Protein AF-A0A2X1MZR6-F1 (afdb_monomer_lite)

Sequence (92 aa):
MKEMAANTGYDISGPATNAQEAIQWTYFGYLAAVKSQNGAAMSFGRTSTFLDVYIERDLKAGKITEQEAQEMVDHLVMKLRMGSLPAYSGIR

pLDDT: mean 85.22, std 14.14, range [41.53, 98.19]

Organism: Escherichia coli (NCBI:txid562)

Foldseek 3Di:
DQVVVVVLVDGPVDDDDALLSLLVVLLVVQLVVVVVDPDPDRDSPDCPVVSCVRVVVCVVVVVDDPVVSVVSVVVSVVCVVVSDDRDDPDDD

Secondary structure (DSSP, 8-state):
-HHHHHTTT---SS---SHHHHHHHHHHHHHHHHHH---S-----S-HHHHHHHHHHHHHTTSS-HHHHHHHHHHHHHHHHHS--PPP-S--

Structure (mmCIF, N/CA/C/O backbone):
data_AF-A0A2X1MZR6-F1
#
_entry.id   AF-A0A2X1MZR6-F1
#
loop_
_atom_site.group_PDB
_atom_site.id
_atom_site.type_symbol
_atom_site.label_atom_id
_atom_site.label_alt_id
_atom_site.label_comp_id
_atom_site.label_asym_id
_atom_site.label_entity_id
_atom_site.label_seq_id
_atom_site.pdbx_PDB_ins_code
_atom_site.Cartn_x
_atom_site.Cartn_y
_atom_site.Cartn_z
_atom_site.occupancy
_atom_site.B_iso_or_equiv
_atom_site.auth_seq_id
_atom_site.auth_comp_id
_atom_site.auth_asym_id
_atom_site.auth_atom_id
_atom_site.pdbx_PDB_model_num
ATOM 1 N N . MET A 1 1 ? 9.798 -10.660 -12.068 1.00 77.62 1 MET A N 1
ATOM 2 C CA . MET A 1 1 ? 9.098 -9.949 -10.967 1.00 77.62 1 MET A CA 1
ATOM 3 C C . MET A 1 1 ? 8.811 -10.872 -9.786 1.00 77.62 1 MET A C 1
ATOM 5 O O . MET A 1 1 ? 9.260 -10.547 -8.699 1.00 77.62 1 MET A O 1
ATOM 9 N N . LYS A 1 2 ? 8.153 -12.029 -9.986 1.00 75.62 2 LYS A N 1
ATOM 10 C CA . LYS A 1 2 ? 7.889 -13.007 -8.909 1.00 75.62 2 LYS A CA 1
ATOM 11 C C . LYS A 1 2 ? 9.162 -13.486 -8.202 1.00 75.62 2 LYS A C 1
ATOM 13 O O . LYS A 1 2 ? 9.240 -13.393 -6.990 1.00 75.62 2 LYS A O 1
ATOM 18 N N . GLU A 1 3 ? 10.194 -13.866 -8.955 1.00 79.25 3 GLU A N 1
ATOM 19 C CA . GLU A 1 3 ? 11.503 -14.258 -8.394 1.00 79.25 3 GLU A CA 1
ATOM 20 C C . GLU A 1 3 ? 12.171 -13.127 -7.591 1.00 79.25 3 GLU A C 1
ATOM 22 O O . GLU A 1 3 ? 12.754 -13.359 -6.538 1.00 79.25 3 GLU A O 1
ATOM 27 N N . MET A 1 4 ? 12.034 -11.874 -8.042 1.00 80.69 4 MET A N 1
ATOM 28 C CA . MET A 1 4 ? 12.567 -10.710 -7.326 1.00 80.69 4 MET A CA 1
ATOM 29 C C . MET A 1 4 ? 11.849 -10.486 -5.990 1.00 80.69 4 MET A C 1
ATOM 31 O O . MET A 1 4 ? 12.507 -10.173 -5.003 1.00 80.69 4 MET A O 1
ATOM 35 N N . ALA A 1 5 ? 10.523 -10.632 -5.961 1.00 79.94 5 ALA A N 1
ATOM 36 C CA . ALA A 1 5 ? 9.749 -10.520 -4.729 1.00 79.94 5 ALA A CA 1
ATOM 37 C C . ALA A 1 5 ? 10.005 -11.708 -3.785 1.00 79.94 5 ALA A C 1
ATOM 39 O O . ALA A 1 5 ? 10.173 -11.506 -2.580 1.00 79.94 5 ALA A O 1
ATOM 40 N N . ALA A 1 6 ? 10.161 -12.919 -4.331 1.00 78.88 6 ALA A N 1
ATOM 41 C CA . ALA A 1 6 ? 10.503 -14.116 -3.567 1.00 78.88 6 ALA A CA 1
ATOM 42 C C . ALA A 1 6 ? 11.851 -13.966 -2.841 1.00 78.88 6 ALA A C 1
ATOM 44 O O . ALA A 1 6 ? 11.954 -14.312 -1.666 1.00 78.88 6 ALA A O 1
ATOM 45 N N . ASN A 1 7 ? 12.847 -13.332 -3.475 1.00 76.81 7 ASN A N 1
ATOM 46 C CA . ASN A 1 7 ? 14.132 -13.001 -2.837 1.00 76.81 7 ASN A CA 1
ATOM 47 C C . ASN A 1 7 ? 14.002 -12.040 -1.641 1.00 76.81 7 ASN A C 1
ATOM 49 O O . ASN A 1 7 ? 14.930 -11.911 -0.848 1.00 76.81 7 ASN A O 1
ATOM 53 N N . THR A 1 8 ? 12.866 -11.355 -1.510 1.00 71.38 8 THR A N 1
ATOM 54 C CA . THR A 1 8 ? 12.541 -10.483 -0.372 1.00 71.38 8 THR A CA 1
ATOM 55 C C . THR A 1 8 ? 11.527 -11.102 0.595 1.00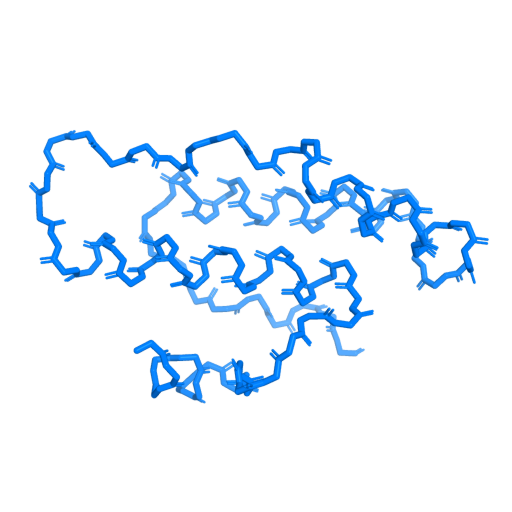 71.38 8 THR A C 1
ATOM 57 O O . THR A 1 8 ? 11.071 -10.418 1.505 1.00 71.38 8 THR A O 1
ATOM 60 N N . GLY A 1 9 ? 11.181 -12.382 0.412 1.00 81.06 9 GLY A N 1
ATOM 61 C CA . GLY A 1 9 ? 10.252 -13.123 1.268 1.00 81.06 9 GLY A CA 1
ATOM 62 C C . GLY A 1 9 ? 8.768 -12.956 0.925 1.00 81.06 9 GLY A C 1
ATOM 63 O O . GLY A 1 9 ? 7.932 -13.342 1.734 1.00 81.06 9 GLY A O 1
ATOM 64 N N . TYR A 1 10 ? 8.430 -12.401 -0.244 1.00 85.50 10 TYR A N 1
ATOM 65 C CA . TYR A 1 10 ? 7.045 -12.145 -0.654 1.00 85.50 10 TYR A CA 1
ATOM 66 C C . TYR A 1 10 ? 6.629 -13.010 -1.849 1.00 85.50 10 TYR A C 1
ATOM 68 O O . TYR A 1 10 ? 7.326 -13.042 -2.866 1.00 85.50 10 TYR A O 1
ATOM 76 N N . ASP A 1 11 ? 5.458 -13.651 -1.760 1.00 88.88 11 ASP A N 1
ATOM 77 C CA . ASP A 1 11 ? 4.807 -14.291 -2.906 1.00 88.88 11 ASP A CA 1
ATOM 78 C C . ASP A 1 11 ? 3.744 -13.367 -3.512 1.00 88.88 11 ASP A C 1
ATOM 80 O O . ASP A 1 11 ? 2.681 -13.145 -2.941 1.00 88.88 11 ASP A O 1
ATOM 84 N N . ILE A 1 12 ? 4.037 -12.848 -4.705 1.00 89.19 12 ILE A N 1
ATOM 85 C CA . ILE A 1 12 ? 3.149 -11.960 -5.469 1.00 89.19 12 ILE A CA 1
ATOM 86 C C . ILE A 1 12 ? 2.373 -12.709 -6.566 1.00 89.19 12 ILE A C 1
ATOM 88 O O . ILE A 1 12 ? 1.959 -12.117 -7.564 1.00 89.19 12 ILE A O 1
ATOM 92 N N . SER A 1 13 ? 2.252 -14.037 -6.455 1.00 90.44 13 SER A N 1
ATOM 93 C CA . SER A 1 13 ? 1.509 -14.864 -7.410 1.00 90.44 13 SER A CA 1
ATOM 94 C C . SER A 1 13 ? 0.006 -14.566 -7.408 1.00 90.44 13 SER A C 1
ATOM 96 O O . SER A 1 13 ? -0.625 -14.674 -8.463 1.00 90.44 13 SER A O 1
ATOM 98 N N . GLY A 1 14 ? -0.536 -14.159 -6.256 1.00 91.44 14 GLY A N 1
ATOM 99 C CA . GLY A 1 14 ? -1.927 -13.763 -6.057 1.00 91.44 14 GLY A CA 1
ATOM 100 C C . GLY A 1 14 ? -2.140 -12.245 -5.941 1.00 91.44 14 GLY A C 1
ATOM 101 O O . GLY A 1 14 ? -1.181 -11.475 -5.809 1.00 91.44 14 GLY A O 1
ATOM 102 N N . PRO A 1 15 ? -3.409 -11.796 -5.993 1.00 93.44 15 PRO A N 1
ATOM 103 C CA . PRO A 1 15 ? -3.755 -10.396 -5.779 1.00 93.44 15 PRO A CA 1
ATOM 104 C C . PRO A 1 15 ? -3.476 -9.973 -4.330 1.00 93.44 15 PRO A C 1
ATOM 106 O O . PRO A 1 15 ? -3.599 -10.778 -3.412 1.00 93.44 15 PRO A O 1
ATOM 109 N N . ALA A 1 16 ? -3.161 -8.691 -4.128 1.00 93.88 16 ALA A N 1
ATOM 110 C CA . ALA A 1 16 ? -3.012 -8.119 -2.794 1.00 93.88 16 ALA A CA 1
ATOM 111 C C . ALA A 1 16 ? -4.330 -8.187 -2.005 1.00 93.88 16 ALA A C 1
ATOM 113 O O . ALA A 1 16 ? -5.395 -7.800 -2.496 1.00 93.88 16 ALA A O 1
ATOM 114 N N . THR A 1 17 ? -4.242 -8.649 -0.763 1.00 95.81 17 THR A N 1
ATOM 115 C CA . THR A 1 17 ? -5.375 -8.912 0.129 1.00 95.81 17 THR A CA 1
ATOM 116 C C . THR A 1 17 ? -5.521 -7.871 1.236 1.00 95.81 17 THR A C 1
ATOM 118 O O . THR A 1 17 ? -6.619 -7.707 1.767 1.00 95.81 17 THR A O 1
ATOM 121 N N . ASN A 1 18 ? -4.470 -7.105 1.540 1.00 95.25 18 ASN A N 1
ATOM 122 C CA . ASN A 1 18 ? -4.410 -6.047 2.561 1.00 95.25 18 ASN A CA 1
ATOM 123 C C . ASN A 1 18 ? -3.691 -4.785 2.030 1.00 95.25 18 ASN A C 1
ATOM 125 O O . ASN A 1 18 ? -3.123 -4.800 0.934 1.00 95.25 18 ASN A O 1
ATOM 129 N N . ALA A 1 19 ? -3.755 -3.684 2.782 1.00 95.75 19 ALA A N 1
ATOM 130 C CA . ALA A 1 19 ? -3.129 -2.407 2.438 1.00 95.75 19 ALA A CA 1
ATOM 131 C C . ALA A 1 19 ? -1.607 -2.526 2.275 1.00 95.75 19 ALA A C 1
ATOM 133 O O . ALA A 1 19 ? -1.045 -2.011 1.305 1.00 95.75 19 ALA A O 1
ATOM 134 N N . GLN A 1 20 ? -0.951 -3.276 3.162 1.00 94.31 20 GLN A N 1
ATOM 135 C CA . GLN A 1 20 ? 0.492 -3.508 3.114 1.00 94.31 20 GLN A CA 1
ATOM 136 C C . GLN A 1 20 ? 0.909 -4.231 1.825 1.00 94.31 20 GLN A C 1
ATOM 138 O O . GLN A 1 20 ? 1.832 -3.793 1.137 1.00 94.31 20 GLN A O 1
ATOM 143 N N . GLU A 1 21 ? 0.207 -5.302 1.455 1.00 94.88 21 GLU A N 1
ATOM 144 C CA . GLU A 1 21 ? 0.428 -6.039 0.210 1.00 94.88 21 GLU A CA 1
ATOM 145 C C . GLU A 1 21 ? 0.160 -5.159 -1.010 1.00 94.88 21 GLU A C 1
ATOM 147 O O . GLU A 1 21 ? 0.951 -5.170 -1.948 1.00 94.88 21 GLU A O 1
ATOM 152 N N . ALA A 1 22 ? -0.902 -4.348 -1.002 1.00 96.19 22 ALA A N 1
ATOM 153 C CA . ALA A 1 22 ? -1.223 -3.469 -2.126 1.00 96.19 22 ALA A CA 1
ATOM 154 C C . ALA A 1 22 ? -0.102 -2.451 -2.381 1.00 96.19 22 ALA A C 1
ATOM 156 O O . ALA A 1 22 ? 0.349 -2.279 -3.520 1.00 96.19 22 ALA A O 1
ATOM 157 N N . ILE A 1 23 ? 0.407 -1.832 -1.313 1.00 94.75 23 ILE A N 1
ATOM 158 C CA . ILE A 1 23 ? 1.545 -0.908 -1.358 1.00 94.75 23 ILE A CA 1
ATOM 159 C C . ILE A 1 23 ? 2.805 -1.634 -1.848 1.00 94.75 23 ILE A C 1
ATOM 161 O O . ILE A 1 23 ? 3.477 -1.180 -2.781 1.00 94.75 23 ILE A O 1
ATOM 165 N N . GLN A 1 24 ? 3.115 -2.790 -1.262 1.00 92.25 24 GLN A N 1
ATOM 166 C CA . GLN A 1 24 ? 4.337 -3.532 -1.552 1.00 92.25 24 GLN A CA 1
ATOM 167 C C . GLN A 1 24 ? 4.332 -4.132 -2.973 1.00 92.25 24 GLN A C 1
ATOM 169 O O . GLN A 1 24 ? 5.374 -4.141 -3.633 1.00 92.25 24 GLN A O 1
ATOM 174 N N . TRP A 1 25 ? 3.183 -4.583 -3.489 1.00 93.25 25 TRP A N 1
ATOM 175 C CA . TRP A 1 25 ? 3.067 -5.183 -4.825 1.00 93.25 25 TRP A CA 1
ATOM 176 C C . TRP A 1 25 ? 3.197 -4.105 -5.893 1.00 93.25 25 TRP A C 1
ATOM 178 O O . TRP A 1 25 ? 3.923 -4.283 -6.873 1.00 93.25 25 TRP A O 1
ATOM 188 N N . THR A 1 26 ? 2.563 -2.953 -5.660 1.00 93.38 26 THR A N 1
ATOM 189 C CA . THR A 1 26 ? 2.694 -1.777 -6.527 1.00 93.38 26 THR A CA 1
ATOM 190 C C . THR A 1 26 ? 4.154 -1.326 -6.603 1.00 93.38 26 THR A C 1
ATOM 192 O O . THR A 1 26 ? 4.682 -1.094 -7.693 1.00 93.38 26 THR A O 1
ATOM 195 N N . TYR A 1 27 ? 4.854 -1.290 -5.463 1.00 91.94 27 TYR A N 1
ATOM 196 C CA . TYR A 1 27 ? 6.282 -0.984 -5.437 1.00 91.94 27 TYR A CA 1
ATOM 197 C C . TYR A 1 27 ? 7.131 -2.026 -6.180 1.00 91.94 27 TYR A C 1
ATOM 199 O O . TYR A 1 27 ? 8.044 -1.642 -6.907 1.00 91.94 27 TYR A O 1
ATOM 207 N N . PHE A 1 28 ? 6.841 -3.328 -6.071 1.00 90.88 28 PHE A N 1
ATOM 208 C CA . PHE A 1 28 ? 7.569 -4.344 -6.844 1.00 90.88 28 PHE A CA 1
ATOM 209 C C . PHE A 1 28 ? 7.383 -4.194 -8.355 1.00 90.88 28 PHE A C 1
ATOM 211 O O . PHE A 1 28 ? 8.340 -4.416 -9.101 1.00 90.88 28 PHE A O 1
ATOM 218 N N . GLY A 1 29 ? 6.194 -3.786 -8.806 1.00 89.56 29 GLY A N 1
ATOM 219 C CA . GLY A 1 29 ? 5.951 -3.444 -10.207 1.00 89.56 29 GLY A CA 1
ATOM 220 C C . GLY A 1 29 ? 6.861 -2.309 -10.679 1.00 89.56 29 GLY A C 1
ATOM 221 O O . GLY A 1 29 ? 7.574 -2.456 -11.674 1.00 89.56 29 GLY A O 1
ATOM 222 N N . TYR A 1 30 ? 6.914 -1.218 -9.912 1.00 89.81 30 TYR A N 1
ATOM 223 C CA . TYR A 1 30 ? 7.810 -0.092 -10.186 1.00 89.81 30 TYR A CA 1
ATOM 224 C C . TYR A 1 30 ? 9.292 -0.490 -10.143 1.00 89.81 30 TYR A C 1
ATOM 226 O O . TYR A 1 30 ? 10.046 -0.179 -11.064 1.00 89.81 30 TYR A O 1
ATOM 234 N N . LEU A 1 31 ? 9.716 -1.234 -9.119 1.00 87.19 31 LEU A N 1
ATOM 235 C CA . LEU A 1 31 ? 11.101 -1.672 -8.959 1.00 87.19 31 LEU A CA 1
ATOM 236 C C . LEU A 1 31 ? 11.553 -2.565 -10.121 1.00 87.19 31 LEU A C 1
ATOM 238 O O . LEU A 1 31 ? 12.690 -2.454 -10.573 1.00 87.19 31 LEU A O 1
ATOM 242 N N . ALA A 1 32 ? 10.675 -3.433 -10.628 1.00 86.62 32 ALA A N 1
ATOM 243 C CA . ALA A 1 32 ? 10.973 -4.243 -11.804 1.00 86.62 32 ALA A CA 1
ATOM 244 C C . ALA A 1 32 ? 11.183 -3.374 -13.055 1.00 86.62 32 ALA A C 1
ATOM 246 O O . ALA A 1 32 ? 12.119 -3.631 -13.811 1.00 86.62 32 ALA A O 1
ATOM 247 N N . ALA A 1 33 ? 10.367 -2.329 -13.240 1.00 85.56 33 ALA A N 1
ATOM 248 C CA . ALA A 1 33 ? 10.533 -1.381 -14.339 1.00 85.56 33 ALA A CA 1
ATOM 249 C C . ALA A 1 33 ? 11.877 -0.641 -14.237 1.00 85.56 33 ALA A C 1
ATOM 251 O O . ALA A 1 33 ? 12.660 -0.683 -15.186 1.00 85.56 33 ALA A O 1
ATOM 252 N N . VAL A 1 34 ? 12.192 -0.068 -13.068 1.00 83.62 34 VAL A N 1
ATOM 253 C CA . VAL A 1 34 ? 13.458 0.646 -12.804 1.00 83.62 34 VAL A CA 1
ATOM 254 C C . VAL A 1 34 ? 14.681 -0.258 -12.972 1.00 83.62 34 VAL A C 1
ATOM 256 O O . VAL A 1 34 ? 15.691 0.174 -13.509 1.00 83.62 34 V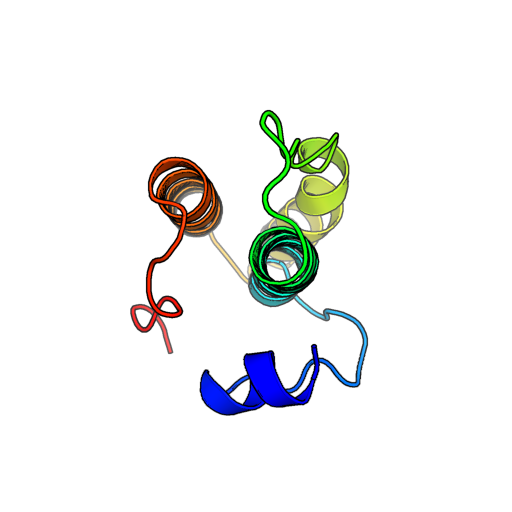AL A O 1
ATOM 259 N N . LYS A 1 35 ? 14.610 -1.533 -12.574 1.00 81.62 35 LYS A N 1
ATOM 260 C CA . LYS A 1 35 ? 15.726 -2.476 -12.770 1.00 81.62 35 LYS A CA 1
ATOM 261 C C . LYS A 1 35 ? 15.937 -2.895 -14.226 1.00 81.62 35 LYS A C 1
ATOM 263 O O . LYS A 1 35 ? 17.019 -3.365 -14.561 1.00 81.62 35 LYS A O 1
ATOM 268 N N . SER A 1 36 ? 14.913 -2.778 -15.069 1.00 80.31 36 SER A N 1
ATOM 269 C CA . SER A 1 36 ? 14.977 -3.177 -16.482 1.00 80.31 36 SER A CA 1
ATOM 270 C C . SER A 1 36 ? 15.317 -2.030 -17.436 1.00 80.31 36 SER A C 1
ATOM 272 O O . SER A 1 36 ? 15.681 -2.284 -18.582 1.00 80.31 36 SER A O 1
ATOM 274 N N . GLN A 1 37 ? 15.189 -0.777 -16.989 1.00 75.94 37 GLN A N 1
ATOM 275 C CA . GLN A 1 37 ? 15.337 0.409 -17.830 1.00 75.94 37 GLN A CA 1
ATOM 276 C C . GLN A 1 37 ? 16.098 1.519 -17.098 1.00 75.94 37 GLN A C 1
ATOM 278 O O . GLN A 1 37 ? 15.746 1.886 -15.984 1.00 75.94 37 GLN A O 1
ATOM 283 N N . ASN A 1 38 ? 17.069 2.132 -17.779 1.00 72.06 38 ASN A N 1
ATOM 284 C CA . ASN A 1 38 ? 17.833 3.284 -17.275 1.00 72.06 38 ASN A CA 1
ATOM 285 C C . ASN A 1 38 ? 17.266 4.618 -17.796 1.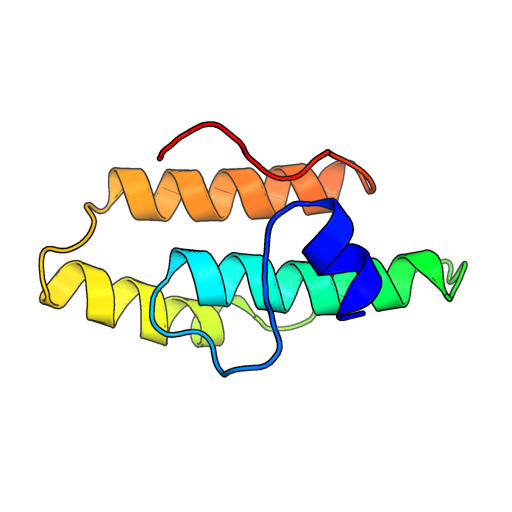00 72.06 38 ASN A C 1
ATOM 287 O O . ASN A 1 38 ? 18.016 5.514 -18.185 1.00 72.06 38 ASN A O 1
ATOM 291 N N . GLY A 1 39 ? 15.939 4.731 -17.890 1.00 66.69 39 GLY A N 1
ATOM 292 C CA . GLY A 1 39 ? 15.285 5.947 -18.373 1.00 66.69 39 GLY A CA 1
ATOM 293 C C . GLY A 1 39 ? 15.601 7.149 -17.476 1.00 66.69 39 GLY A C 1
ATOM 294 O O . GLY A 1 39 ? 15.584 7.030 -16.254 1.00 66.69 39 GLY A O 1
ATOM 295 N N . ALA A 1 40 ? 15.849 8.319 -18.075 1.00 62.88 40 ALA A N 1
ATOM 296 C CA . ALA A 1 40 ? 16.174 9.548 -17.338 1.00 62.88 40 ALA A CA 1
ATOM 297 C C . ALA A 1 40 ? 15.053 10.006 -16.378 1.00 62.88 40 ALA A C 1
ATOM 299 O O . ALA A 1 40 ? 15.318 10.723 -15.417 1.00 62.88 40 ALA A O 1
ATOM 300 N N . ALA A 1 41 ? 13.810 9.582 -16.629 1.00 68.06 41 ALA A N 1
ATOM 301 C CA . ALA A 1 41 ? 12.660 9.829 -15.770 1.00 68.06 41 ALA A CA 1
ATOM 302 C C . ALA A 1 41 ? 11.773 8.577 -15.702 1.00 68.06 41 ALA A C 1
ATOM 304 O O . ALA A 1 41 ? 11.079 8.245 -16.661 1.00 68.06 41 ALA A O 1
ATOM 305 N N . MET A 1 42 ? 11.781 7.898 -14.555 1.00 78.38 42 MET A N 1
ATOM 306 C CA . MET A 1 42 ? 10.899 6.764 -14.270 1.00 78.38 42 MET A CA 1
ATOM 307 C C . MET A 1 42 ? 9.805 7.227 -13.305 1.00 78.38 42 MET A C 1
ATOM 309 O O . MET A 1 42 ? 10.030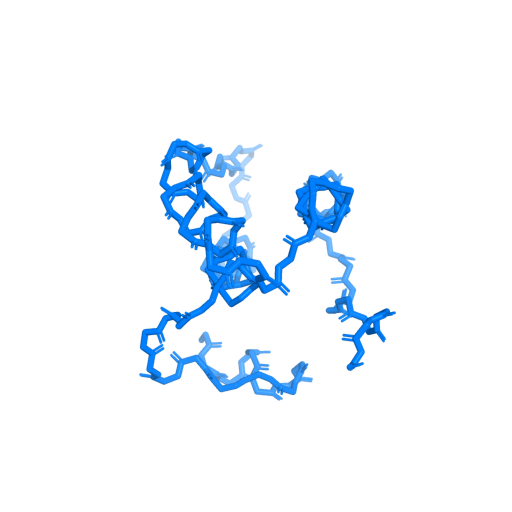 7.348 -12.103 1.00 78.38 42 MET A O 1
ATOM 313 N N . SER A 1 43 ? 8.620 7.551 -13.827 1.00 84.50 43 SER A N 1
ATOM 314 C CA . SER A 1 43 ? 7.500 8.027 -13.006 1.00 84.50 43 SER A CA 1
ATOM 315 C C . SER A 1 43 ? 6.767 6.873 -12.318 1.00 84.50 43 SER A C 1
ATOM 317 O O . SER A 1 43 ? 6.439 5.874 -12.951 1.00 84.50 43 SER A O 1
ATOM 319 N N . PHE A 1 44 ? 6.435 7.042 -11.035 1.00 87.00 44 PHE A N 1
ATOM 320 C CA . PHE A 1 44 ? 5.651 6.062 -10.270 1.00 87.00 44 PHE A CA 1
ATOM 321 C C . PHE A 1 44 ? 4.160 6.024 -10.668 1.00 87.00 44 PHE A C 1
ATOM 323 O O . PHE A 1 44 ? 3.476 5.029 -10.444 1.00 87.00 44 PHE A O 1
ATOM 330 N N . GLY A 1 45 ? 3.657 7.089 -11.300 1.00 89.44 45 GLY A N 1
ATOM 331 C CA . GLY A 1 45 ? 2.273 7.190 -11.770 1.00 89.44 45 GLY A CA 1
ATOM 332 C C . GLY A 1 45 ? 1.285 7.671 -10.701 1.00 89.44 45 GLY A C 1
ATOM 333 O O . GLY A 1 45 ? 1.670 8.214 -9.666 1.00 89.44 45 GLY A O 1
ATOM 334 N N . ARG A 1 46 ? -0.017 7.503 -10.976 1.00 89.69 46 ARG A N 1
ATOM 335 C CA . ARG A 1 46 ? -1.120 7.921 -10.095 1.00 89.69 46 ARG A CA 1
ATOM 336 C C . ARG A 1 46 ? -1.606 6.744 -9.252 1.00 89.69 46 ARG A C 1
ATOM 338 O O . ARG A 1 46 ? -2.561 6.065 -9.614 1.00 89.69 46 ARG A O 1
ATOM 345 N N . THR A 1 47 ? -0.936 6.513 -8.132 1.00 92.62 47 THR A N 1
ATOM 346 C CA . THR A 1 47 ? -1.170 5.346 -7.268 1.00 92.62 47 THR A CA 1
ATOM 347 C C . THR A 1 47 ? -1.875 5.683 -5.956 1.00 92.62 47 THR A C 1
ATOM 349 O O . THR A 1 47 ? -2.473 4.794 -5.367 1.00 92.62 47 THR A O 1
ATOM 352 N N . SER A 1 48 ? -1.886 6.947 -5.519 1.00 91.31 48 SER A N 1
ATOM 353 C CA . SER A 1 48 ? -2.446 7.353 -4.219 1.00 91.31 48 SER A CA 1
ATOM 354 C C . SER A 1 48 ? -3.908 6.941 -4.037 1.00 91.31 48 SER A C 1
ATOM 356 O O . SER A 1 48 ? -4.204 6.155 -3.151 1.00 91.31 48 SER A O 1
ATOM 358 N N . THR A 1 49 ? -4.808 7.378 -4.923 1.00 93.00 49 THR A N 1
ATOM 359 C CA . THR A 1 49 ? -6.240 7.022 -4.853 1.00 93.00 49 THR A CA 1
ATOM 360 C C . THR A 1 49 ? -6.485 5.518 -5.014 1.00 93.00 49 THR A C 1
ATOM 362 O O . THR A 1 49 ? -7.471 4.997 -4.514 1.00 93.00 49 THR A O 1
ATOM 365 N N . PHE A 1 50 ? -5.599 4.806 -5.714 1.00 95.56 50 PHE A N 1
ATOM 366 C CA . PHE A 1 50 ? -5.692 3.352 -5.835 1.00 95.56 50 PHE A CA 1
ATOM 367 C C . PHE A 1 50 ? -5.340 2.654 -4.513 1.00 95.56 50 PHE A C 1
ATOM 369 O O . PHE A 1 50 ? -6.066 1.764 -4.079 1.00 95.56 50 PHE A O 1
ATOM 376 N N . LEU A 1 51 ? -4.251 3.074 -3.863 1.00 96.31 51 LEU A N 1
ATOM 377 C CA . LEU A 1 51 ? -3.814 2.531 -2.575 1.00 96.31 51 LEU A CA 1
ATOM 378 C C . LEU A 1 51 ? -4.788 2.894 -1.447 1.00 96.31 51 LEU A C 1
ATOM 380 O O . LEU A 1 51 ? -5.039 2.069 -0.571 1.00 96.31 51 LEU A O 1
ATOM 384 N N . ASP A 1 52 ? -5.393 4.079 -1.527 1.00 96.06 52 ASP A N 1
ATOM 385 C CA . ASP A 1 52 ? -6.400 4.570 -0.586 1.00 96.06 52 ASP A CA 1
ATOM 386 C C . ASP A 1 52 ? -7.591 3.609 -0.445 1.00 96.06 52 ASP A C 1
ATOM 388 O O . ASP A 1 52 ? -8.042 3.347 0.662 1.00 96.06 52 ASP A O 1
ATOM 392 N N . VAL A 1 53 ? -8.027 2.956 -1.531 1.00 97.69 53 VAL A N 1
ATOM 393 C CA . VAL A 1 53 ? -9.108 1.950 -1.481 1.00 97.69 53 VAL A CA 1
ATOM 394 C C . VAL A 1 53 ? -8.776 0.790 -0.532 1.00 97.69 53 VAL A C 1
ATOM 396 O O . VAL A 1 53 ? -9.663 0.282 0.157 1.00 97.69 53 VAL A O 1
ATOM 399 N N . TYR A 1 54 ? -7.514 0.356 -0.485 1.00 97.88 54 TYR A N 1
ATOM 400 C CA . TYR A 1 54 ? -7.080 -0.727 0.400 1.00 97.88 54 TYR A CA 1
ATOM 401 C C . TYR A 1 54 ? -6.857 -0.241 1.831 1.00 97.88 54 TYR A C 1
ATOM 403 O O . TYR A 1 54 ? -7.240 -0.943 2.767 1.00 97.88 54 TYR A O 1
ATOM 411 N N . ILE A 1 55 ? -6.268 0.947 1.990 1.00 97.62 55 ILE A N 1
ATOM 412 C CA . ILE A 1 55 ? -6.030 1.580 3.292 1.00 97.62 55 ILE A CA 1
ATOM 413 C C . ILE A 1 55 ? -7.364 1.837 3.992 1.00 97.62 55 ILE A C 1
ATOM 415 O O . ILE A 1 55 ? -7.582 1.341 5.092 1.00 97.62 55 ILE A O 1
ATOM 419 N N . GLU A 1 56 ? -8.302 2.499 3.319 1.00 98.00 56 GLU A N 1
ATOM 420 C CA . GLU A 1 56 ? -9.623 2.829 3.856 1.00 98.00 56 GLU A CA 1
ATOM 421 C C . GLU A 1 56 ? -10.419 1.574 4.234 1.00 98.00 56 GLU A C 1
ATOM 423 O O . GLU A 1 56 ? -11.112 1.533 5.254 1.00 98.00 56 GLU A O 1
ATOM 428 N N . ARG A 1 57 ? -10.316 0.510 3.429 1.00 97.94 57 ARG A N 1
ATOM 429 C CA . ARG A 1 57 ? -10.942 -0.778 3.745 1.00 97.94 57 ARG A CA 1
ATOM 430 C C . ARG A 1 57 ? -10.358 -1.381 5.022 1.00 97.94 57 ARG A C 1
ATOM 432 O O . ARG A 1 57 ? -11.113 -1.906 5.840 1.00 97.94 57 ARG A O 1
ATOM 439 N N . ASP A 1 58 ? -9.041 -1.337 5.185 1.00 98.19 58 ASP A N 1
ATOM 440 C CA . ASP A 1 58 ? -8.365 -1.942 6.331 1.00 98.19 58 ASP A CA 1
ATOM 441 C C . ASP A 1 58 ? -8.530 -1.093 7.607 1.00 98.19 58 ASP A C 1
ATOM 443 O O . ASP A 1 58 ? -8.723 -1.670 8.680 1.00 98.19 58 ASP A O 1
ATOM 447 N N . LEU A 1 59 ? -8.594 0.241 7.486 1.00 97.75 59 LEU A N 1
ATOM 448 C CA . LEU A 1 59 ? -8.981 1.168 8.558 1.00 97.75 59 LEU A CA 1
ATOM 449 C C . LEU A 1 59 ? -10.410 0.890 9.040 1.00 97.75 59 LEU A C 1
ATOM 451 O O . LEU A 1 59 ? -10.640 0.678 10.230 1.00 97.75 59 LEU A O 1
ATOM 455 N N . LYS A 1 60 ? -11.381 0.803 8.118 1.00 98.00 60 LYS A N 1
ATOM 456 C CA . LYS A 1 60 ? -12.785 0.486 8.451 1.00 98.00 60 LYS A CA 1
ATOM 457 C C . LYS A 1 60 ? -12.959 -0.890 9.084 1.00 98.00 60 LYS A C 1
ATOM 459 O O . LYS A 1 60 ? -13.866 -1.083 9.888 1.00 98.00 60 LYS A O 1
ATOM 464 N N . ALA A 1 61 ? -12.110 -1.844 8.714 1.00 97.06 61 ALA A N 1
ATOM 465 C CA . ALA A 1 61 ? -12.093 -3.178 9.301 1.00 97.06 61 ALA A CA 1
ATOM 466 C C . ALA A 1 61 ? -11.336 -3.242 10.643 1.00 97.06 61 ALA A C 1
ATOM 468 O O . ALA A 1 61 ? -11.281 -4.317 11.237 1.00 97.06 61 ALA A O 1
ATOM 469 N N . GLY A 1 62 ? -10.737 -2.134 11.103 1.00 96.69 62 GLY A N 1
ATOM 470 C CA . GLY A 1 62 ? -9.937 -2.075 12.328 1.00 96.69 62 GLY A CA 1
ATOM 471 C C . GLY A 1 62 ? -8.668 -2.929 12.278 1.00 96.69 62 GLY A C 1
ATOM 472 O O . GLY A 1 62 ? -8.181 -3.352 13.322 1.00 96.69 62 GLY A O 1
ATOM 473 N N . LYS A 1 63 ? -8.163 -3.238 11.076 1.00 96.88 63 LYS A N 1
ATOM 474 C CA . LYS A 1 63 ? -6.952 -4.054 10.879 1.00 96.88 63 LYS A CA 1
ATOM 475 C C . LYS A 1 63 ? -5.671 -3.250 11.043 1.00 96.88 63 LYS A C 1
ATOM 477 O O . LYS A 1 63 ? -4.642 -3.831 11.361 1.00 96.88 63 LYS A O 1
ATOM 482 N N . ILE A 1 64 ? -5.753 -1.954 10.761 1.00 97.62 64 ILE A N 1
ATOM 483 C CA . ILE A 1 64 ? -4.668 -0.988 10.883 1.00 97.62 64 ILE A CA 1
ATOM 484 C C . ILE A 1 64 ? -5.216 0.300 11.493 1.00 97.62 64 ILE A C 1
ATOM 486 O O . ILE A 1 64 ? -6.415 0.583 11.424 1.00 97.62 64 ILE A O 1
ATOM 490 N N . THR A 1 65 ? -4.320 1.084 12.062 1.00 98.12 65 THR A N 1
ATOM 491 C CA . THR A 1 65 ? -4.535 2.449 12.527 1.00 98.12 65 THR A CA 1
ATOM 492 C C . THR A 1 65 ? -4.104 3.456 11.464 1.00 98.12 65 THR A C 1
ATOM 494 O O . THR A 1 65 ? -3.358 3.134 10.538 1.00 98.12 65 THR A O 1
ATOM 497 N N . GLU A 1 66 ? -4.535 4.708 11.623 1.00 97.06 66 GLU A N 1
ATOM 498 C CA . GLU A 1 66 ? -4.090 5.811 10.760 1.00 97.06 66 GLU A CA 1
ATOM 499 C C . GLU A 1 66 ? -2.564 5.982 10.798 1.00 97.06 66 GLU A C 1
ATOM 501 O O . GLU A 1 66 ? -1.929 6.242 9.780 1.00 97.06 66 GLU A O 1
ATOM 506 N N . GLN A 1 67 ? -1.953 5.777 11.968 1.00 97.50 67 GLN A N 1
ATOM 507 C CA . GLN A 1 67 ? -0.504 5.858 12.107 1.00 97.50 67 GLN A CA 1
ATOM 508 C C . GLN A 1 67 ? 0.198 4.749 11.313 1.00 97.50 67 GLN A C 1
ATOM 510 O O . GLN A 1 67 ? 1.149 5.032 10.591 1.00 97.50 67 GLN A O 1
ATOM 515 N N . GLU A 1 68 ? -0.285 3.508 11.387 1.00 96.81 68 GLU A N 1
ATOM 516 C CA . GLU A 1 68 ? 0.278 2.397 10.607 1.00 96.81 68 GLU A CA 1
ATOM 517 C C . GLU A 1 68 ? 0.091 2.617 9.098 1.00 96.81 68 GLU A C 1
ATOM 519 O O . GLU A 1 68 ? 0.999 2.334 8.314 1.00 96.81 68 GLU A O 1
ATOM 524 N N . ALA A 1 69 ? -1.052 3.171 8.676 1.00 96.50 69 ALA A N 1
ATOM 525 C CA . ALA A 1 69 ? -1.273 3.595 7.294 1.00 96.50 69 ALA A CA 1
ATOM 526 C C . ALA A 1 69 ? -0.230 4.632 6.845 1.00 96.50 69 ALA A C 1
ATOM 528 O O . ALA A 1 69 ? 0.400 4.456 5.795 1.00 96.50 69 ALA A O 1
ATOM 529 N N . GLN A 1 70 ? 0.006 5.666 7.656 1.00 95.62 70 GLN A N 1
ATOM 530 C CA . GLN A 1 70 ? 1.003 6.694 7.367 1.00 95.62 70 GLN A CA 1
ATOM 531 C C . GLN A 1 70 ? 2.420 6.112 7.304 1.00 95.62 70 GLN A C 1
ATOM 533 O O . GLN A 1 70 ? 3.152 6.399 6.359 1.00 95.62 70 GLN A O 1
ATOM 538 N N . GLU A 1 71 ? 2.790 5.232 8.235 1.00 95.44 71 GLU A N 1
ATOM 539 C CA . GLU A 1 71 ? 4.092 4.559 8.231 1.00 95.44 71 GLU A CA 1
ATOM 540 C C . GLU A 1 71 ? 4.302 3.736 6.951 1.00 95.44 71 GLU A C 1
ATOM 542 O O . GLU A 1 71 ? 5.376 3.777 6.343 1.00 95.44 71 GLU A O 1
ATOM 547 N N . MET A 1 72 ? 3.280 3.018 6.475 1.00 94.88 72 MET A N 1
ATOM 548 C CA . MET A 1 72 ? 3.372 2.281 5.211 1.00 94.88 72 MET A CA 1
ATOM 549 C C . MET A 1 72 ? 3.604 3.207 4.007 1.00 94.88 72 MET A C 1
ATOM 551 O O . MET A 1 72 ? 4.420 2.892 3.130 1.00 94.88 72 MET A O 1
ATOM 555 N N . VAL A 1 73 ? 2.913 4.349 3.960 1.00 94.56 73 VAL A N 1
ATOM 556 C CA . VAL A 1 73 ? 3.080 5.358 2.902 1.00 94.56 73 VAL A CA 1
ATOM 557 C C . VAL A 1 73 ? 4.459 6.013 2.981 1.00 94.56 73 VAL A C 1
ATOM 559 O O . VAL A 1 73 ? 5.127 6.160 1.954 1.00 94.56 73 VAL A O 1
ATOM 562 N N . ASP A 1 74 ? 4.936 6.336 4.179 1.00 93.38 74 ASP A N 1
ATOM 563 C CA . ASP A 1 74 ? 6.253 6.931 4.388 1.00 93.38 74 ASP A CA 1
ATOM 564 C C . ASP A 1 74 ? 7.361 5.982 3.927 1.00 93.38 74 ASP A C 1
ATOM 566 O O . ASP A 1 74 ? 8.250 6.388 3.173 1.00 93.38 74 ASP A O 1
ATOM 570 N N . HIS A 1 75 ? 7.273 4.689 4.255 1.00 91.00 75 HIS A N 1
ATOM 571 C CA . HIS A 1 75 ? 8.228 3.697 3.758 1.00 91.00 75 HIS A CA 1
ATOM 572 C C . HIS A 1 75 ? 8.186 3.536 2.238 1.00 91.00 75 HIS A C 1
ATOM 574 O O . HIS A 1 75 ? 9.236 3.337 1.616 1.00 91.00 75 HIS A O 1
ATOM 580 N N . LEU A 1 76 ? 7.009 3.630 1.613 1.00 91.94 76 LEU A N 1
ATOM 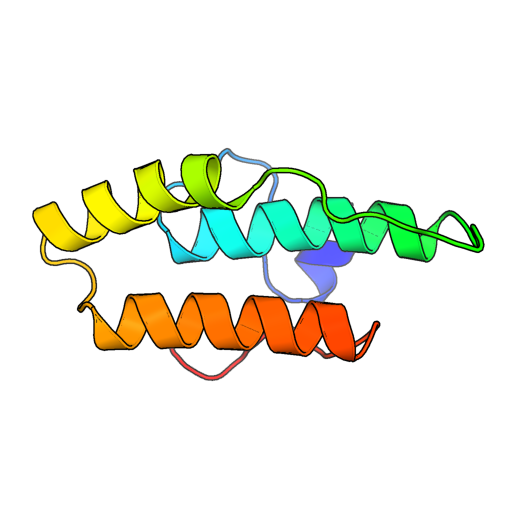581 C CA . LEU A 1 76 ? 6.901 3.656 0.155 1.00 91.94 76 LEU A CA 1
ATOM 582 C C . LEU A 1 76 ? 7.634 4.876 -0.417 1.00 91.94 76 LEU A C 1
ATOM 584 O O . LEU A 1 76 ? 8.487 4.726 -1.293 1.00 91.94 76 LEU A O 1
ATOM 588 N N . VAL A 1 77 ? 7.348 6.075 0.090 1.00 91.81 77 VAL A N 1
ATOM 589 C CA . VAL A 1 77 ? 7.956 7.322 -0.395 1.00 91.81 77 VAL A CA 1
ATOM 590 C C . VAL A 1 77 ? 9.468 7.331 -0.162 1.00 91.81 77 VAL A C 1
ATOM 592 O O . VAL A 1 77 ? 10.217 7.733 -1.054 1.00 91.81 77 VAL A O 1
ATOM 595 N N . MET A 1 78 ? 9.944 6.835 0.983 1.00 89.50 78 MET A N 1
ATOM 596 C CA . MET A 1 78 ? 11.373 6.658 1.254 1.00 89.50 78 MET A CA 1
ATOM 597 C C . MET A 1 78 ? 12.039 5.768 0.201 1.00 89.50 78 MET A C 1
ATOM 599 O O . MET A 1 78 ? 13.061 6.152 -0.371 1.00 89.50 78 MET A O 1
ATOM 603 N N . LYS A 1 79 ? 11.438 4.615 -0.126 1.00 86.56 79 LYS A N 1
ATOM 604 C CA . LYS A 1 79 ? 11.949 3.717 -1.175 1.00 86.56 79 LYS A CA 1
ATOM 605 C C . LYS A 1 79 ? 11.999 4.403 -2.545 1.00 86.56 79 LYS A C 1
ATOM 607 O O . LYS A 1 79 ? 12.993 4.261 -3.256 1.00 86.56 79 LYS A O 1
ATOM 612 N N . LEU A 1 80 ? 10.976 5.186 -2.899 1.00 87.75 80 LEU A N 1
ATOM 613 C CA . LEU A 1 80 ? 10.941 5.941 -4.159 1.00 87.75 80 LEU A CA 1
ATOM 614 C C . LEU A 1 80 ? 12.025 7.026 -4.231 1.00 87.75 80 LEU A C 1
ATOM 616 O O . LEU A 1 80 ? 12.597 7.236 -5.297 1.00 87.75 80 LEU A O 1
ATOM 620 N N . ARG A 1 81 ? 12.343 7.686 -3.109 1.00 86.56 81 ARG A N 1
ATOM 621 C CA . ARG A 1 81 ? 13.415 8.696 -3.039 1.00 86.56 81 ARG A CA 1
ATOM 622 C C . ARG A 1 81 ? 14.815 8.094 -3.142 1.00 86.56 81 ARG A C 1
ATOM 624 O O . ARG A 1 81 ? 15.723 8.765 -3.618 1.00 86.56 81 ARG A O 1
ATOM 631 N N . MET A 1 82 ? 14.996 6.860 -2.677 1.00 77.69 82 MET A N 1
ATOM 632 C CA . MET A 1 82 ? 16.317 6.232 -2.558 1.00 77.69 82 MET A CA 1
ATOM 633 C C . MET A 1 82 ? 16.656 5.285 -3.716 1.00 77.69 82 MET A C 1
ATOM 635 O O . MET A 1 82 ? 17.808 4.882 -3.843 1.00 77.69 82 MET A O 1
ATOM 639 N N . GLY A 1 83 ? 15.685 4.898 -4.550 1.00 63.31 83 GLY A N 1
ATOM 640 C CA . GLY A 1 83 ? 15.887 4.062 -5.745 1.00 63.31 83 GLY A CA 1
ATOM 641 C C . GLY A 1 83 ? 16.193 2.581 -5.470 1.00 63.31 83 GLY A C 1
ATOM 642 O O . GLY A 1 83 ? 15.902 1.732 -6.311 1.00 63.31 83 GLY A O 1
ATOM 643 N N . SER A 1 84 ? 16.720 2.244 -4.287 1.00 56.44 84 SER A N 1
ATOM 644 C CA . SER A 1 84 ? 17.029 0.870 -3.875 1.00 56.44 84 SER A CA 1
ATOM 645 C C . SER A 1 84 ? 17.219 0.752 -2.354 1.00 56.44 84 SER A C 1
ATOM 647 O O . SER A 1 84 ? 18.335 0.849 -1.853 1.00 56.44 84 SER A O 1
ATOM 649 N N . LEU A 1 85 ? 16.132 0.506 -1.615 1.00 52.94 85 LEU A N 1
ATOM 650 C CA . LEU A 1 85 ? 16.172 0.007 -0.231 1.00 52.94 85 LEU A CA 1
ATOM 651 C C . LEU A 1 85 ? 15.707 -1.459 -0.170 1.00 52.94 85 LEU A C 1
ATOM 653 O O . LEU A 1 85 ? 14.834 -1.837 -0.963 1.00 52.94 85 LEU A O 1
ATOM 657 N N . PRO A 1 86 ? 16.225 -2.273 0.774 1.00 52.78 86 PRO A N 1
ATOM 658 C CA . PRO A 1 86 ? 15.679 -3.596 1.068 1.00 52.78 86 PRO A CA 1
ATOM 659 C C . PRO A 1 86 ? 14.199 -3.521 1.474 1.00 52.78 86 PRO A C 1
ATOM 661 O O . PRO A 1 86 ? 13.695 -2.470 1.882 1.00 52.78 86 PRO A O 1
ATOM 664 N N . ALA A 1 87 ? 13.488 -4.645 1.356 1.00 52.28 87 ALA A N 1
ATOM 665 C CA . ALA A 1 87 ? 12.112 -4.737 1.827 1.00 52.28 87 ALA A CA 1
ATOM 666 C C . ALA A 1 87 ? 12.024 -4.399 3.325 1.00 52.28 87 ALA A C 1
ATOM 668 O O . ALA A 1 87 ? 12.912 -4.736 4.105 1.00 52.28 87 ALA A O 1
ATOM 669 N N . TYR A 1 88 ? 10.955 -3.699 3.701 1.00 53.09 88 TYR A N 1
ATOM 670 C CA . TYR A 1 88 ? 10.730 -3.254 5.071 1.00 53.09 88 TYR A CA 1
ATOM 671 C C . TYR A 1 88 ? 10.508 -4.486 5.961 1.00 53.09 88 TYR A C 1
ATOM 673 O O . TYR A 1 88 ? 9.610 -5.277 5.683 1.00 53.09 88 TYR A O 1
ATOM 681 N N . SER A 1 89 ? 11.348 -4.670 6.982 1.00 53.53 89 SER A N 1
ATOM 682 C CA . SER A 1 89 ? 11.308 -5.804 7.920 1.00 53.53 89 SER A CA 1
ATOM 683 C C . SER A 1 89 ? 10.691 -5.439 9.278 1.00 53.53 89 SER A C 1
ATOM 685 O O . SER A 1 89 ? 10.863 -6.183 10.238 1.00 53.53 89 SER A O 1
ATOM 687 N N . GLY A 1 90 ? 10.066 -4.261 9.381 1.00 47.53 90 GLY A N 1
ATOM 688 C CA . GLY A 1 90 ? 9.801 -3.590 10.656 1.00 47.53 90 GLY A CA 1
ATOM 689 C C . GLY A 1 90 ? 8.516 -3.968 11.386 1.00 47.53 90 GLY A C 1
ATOM 690 O O . GLY A 1 90 ? 8.397 -3.608 12.547 1.00 47.53 90 GLY A O 1
ATOM 691 N N . ILE A 1 91 ? 7.580 -4.692 10.772 1.00 46.66 91 ILE A N 1
ATOM 692 C CA . ILE A 1 91 ? 6.368 -5.163 11.456 1.00 46.66 91 ILE A CA 1
ATOM 693 C C . IL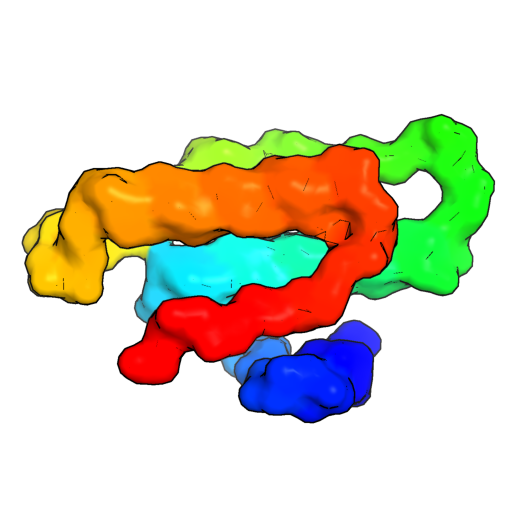E A 1 91 ? 6.036 -6.545 10.880 1.00 46.66 91 ILE A C 1
ATOM 695 O O . ILE A 1 91 ? 5.743 -6.673 9.689 1.00 46.66 91 ILE A O 1
ATOM 699 N N . ARG A 1 92 ? 6.208 -7.580 11.705 1.00 41.53 92 ARG A N 1
ATOM 700 C CA . ARG A 1 92 ? 5.661 -8.927 11.502 1.00 41.53 92 ARG A CA 1
ATOM 701 C C . ARG A 1 92 ? 4.398 -9.059 12.329 1.00 41.53 92 ARG A C 1
ATOM 703 O O . ARG A 1 92 ? 4.425 -8.533 13.462 1.00 41.53 92 ARG A O 1
#

InterPro domains:
  IPR004184 Pyruvate formate lyase domain [PF02901] (1-82)
  IPR004184 Pyruvate formate lyase domain [PS51554] (1-92)
  IPR050244 Autonomous Glycyl Radical Cofactor [PTHR30191] (1-82)

Radius of gyration: 13.27 Å; chains: 1; bounding box: 31×25×31 Å